Protein AF-W1Y1R0-F1 (afdb_monomer)

Mean predicted aligned error: 4.28 Å

Sequence (70 aa):
SAGDGARIEQFDRKGMVNNKFNYFIMSKLAEAGIPTQMERLLSDTECLVKKLDMVPVECVVRNRAAGSLV

Organism: NCBI:txid408170

pLDDT: mean 93.29, std 6.56, range [68.81, 98.38]

Radius of gyration: 15.05 Å; Cα contacts (8 Å, |Δi|>4): 52; chains: 1; bounding box: 36×23×38 Å

InterPro domains:
  IPR018236 SAICAR synthetase, conserved site [PS01057] (54-68)
  IPR028923 SAICAR synthetase/ADE2, N-terminal [PF01259] (1-69)

Secondary structure (DSSP, 8-state):
-BTTTTB----TTHHHHHHHHHHHHHHHHHHTT---SEEEE-SSS-EEE------S------SS--GGG-

Solvent-accessible surface area (backbone atoms only — not comparable to full-atom values): 4706 Å² total; per-residue (Å²): 104,46,79,96,61,79,38,79,78,88,61,87,64,48,58,34,53,52,39,52,51,50,52,52,54,47,49,54,40,40,75,72,72,42,90,63,54,74,73,46,83,74,52,63,66,42,68,46,60,62,90,73,89,78,72,99,68,87,88,83,88,74,96,64,94,58,70,93,80,102

Foldseek 3Di:
DDDVPPDDDDDPLPLLVCLVVVQVVQVVCVVVVHDDQFDADDDSRDGHGHDDDDDPDDDDDDPDDDDPND

Structure (mmCIF, N/CA/C/O backbone):
data_AF-W1Y1R0-F1
#
_entry.id   AF-W1Y1R0-F1
#
loop_
_atom_site.group_PDB
_atom_site.id
_atom_site.type_symbol
_atom_site.label_atom_id
_atom_site.label_alt_id
_atom_site.label_comp_id
_atom_site.label_asym_id
_atom_site.label_entity_id
_atom_site.label_seq_id
_atom_site.pdbx_PDB_ins_code
_atom_site.Cartn_x
_atom_site.Cartn_y
_atom_site.Cartn_z
_atom_site.occupancy
_atom_site.B_iso_or_equiv
_atom_site.auth_seq_id
_atom_site.auth_comp_id
_atom_site.auth_asym_id
_atom_site.auth_atom_id
_atom_site.pdbx_PDB_model_num
ATOM 1 N N . SER A 1 1 ? 13.414 -2.477 -3.253 1.00 80.81 1 SER A N 1
ATOM 2 C CA . SER A 1 1 ? 14.059 -3.283 -4.291 1.00 80.81 1 SER A CA 1
ATOM 3 C C . SER A 1 1 ? 13.539 -2.851 -5.650 1.00 80.81 1 SER A C 1
ATOM 5 O O . SER A 1 1 ? 12.499 -2.201 -5.698 1.00 80.81 1 SER A O 1
ATOM 7 N N . ALA A 1 2 ? 14.259 -3.163 -6.724 1.00 84.06 2 ALA A N 1
ATOM 8 C CA . ALA A 1 2 ? 13.817 -2.965 -8.106 1.00 84.06 2 ALA A CA 1
ATOM 9 C C . ALA A 1 2 ? 14.412 -4.056 -9.014 1.00 84.06 2 ALA A C 1
ATOM 11 O O . ALA A 1 2 ? 15.452 -4.619 -8.665 1.00 84.06 2 ALA A O 1
ATOM 12 N N . GLY A 1 3 ? 13.751 -4.337 -10.146 1.00 78.88 3 GLY A N 1
ATOM 13 C CA . GLY A 1 3 ? 14.172 -5.339 -11.138 1.00 78.88 3 GLY A CA 1
ATOM 14 C C . GLY A 1 3 ? 14.262 -6.749 -10.556 1.00 78.88 3 GLY A C 1
ATOM 15 O O . GLY A 1 3 ? 15.358 -7.284 -10.456 1.00 78.88 3 GLY A O 1
ATOM 16 N N . ASP A 1 4 ? 13.144 -7.292 -10.069 1.00 80.31 4 ASP A N 1
ATOM 17 C CA . ASP A 1 4 ? 13.071 -8.637 -9.464 1.00 80.31 4 ASP A CA 1
ATOM 18 C C . ASP A 1 4 ? 14.064 -8.869 -8.314 1.00 80.31 4 ASP A C 1
ATOM 20 O O . ASP A 1 4 ? 14.576 -9.961 -8.091 1.00 80.31 4 ASP A O 1
ATOM 24 N N . GLY A 1 5 ? 14.350 -7.808 -7.556 1.00 79.50 5 GLY A N 1
ATOM 25 C CA . GLY A 1 5 ? 15.260 -7.867 -6.413 1.00 79.50 5 GLY A CA 1
ATOM 26 C C . GLY A 1 5 ? 16.732 -7.633 -6.749 1.00 79.50 5 GLY A C 1
ATOM 27 O O . GLY A 1 5 ? 17.531 -7.546 -5.821 1.00 79.50 5 GLY A O 1
ATOM 28 N N . ALA A 1 6 ? 17.093 -7.431 -8.021 1.00 79.06 6 ALA A N 1
ATOM 29 C CA . ALA A 1 6 ? 18.475 -7.186 -8.443 1.00 79.06 6 ALA A CA 1
ATOM 30 C C . ALA A 1 6 ? 19.103 -5.922 -7.825 1.00 79.06 6 ALA A C 1
ATOM 32 O O . ALA A 1 6 ? 20.325 -5.806 -7.750 1.00 79.06 6 ALA A O 1
ATOM 33 N N . ARG A 1 7 ? 18.285 -4.961 -7.375 1.00 82.38 7 ARG A N 1
ATOM 34 C CA . ARG A 1 7 ? 18.746 -3.768 -6.648 1.00 82.38 7 ARG A CA 1
ATOM 35 C C 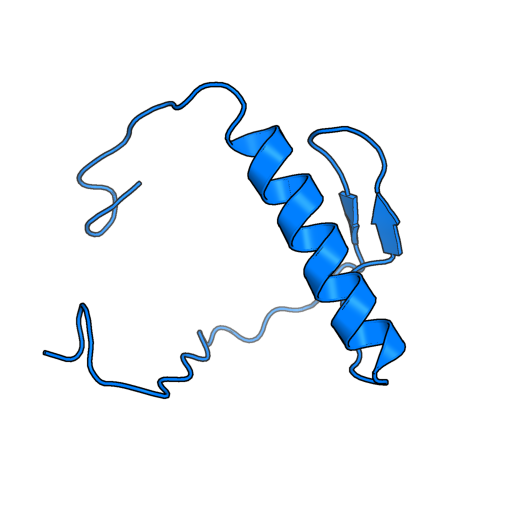. ARG A 1 7 ? 18.053 -3.654 -5.301 1.00 82.38 7 ARG A C 1
ATOM 37 O O . ARG A 1 7 ? 16.821 -3.623 -5.248 1.00 82.38 7 ARG A O 1
ATOM 44 N N . ILE A 1 8 ? 18.828 -3.528 -4.225 1.00 82.06 8 ILE A N 1
ATOM 45 C CA . ILE A 1 8 ? 18.347 -3.291 -2.859 1.00 82.06 8 ILE A CA 1
ATOM 46 C C . ILE A 1 8 ? 19.124 -2.110 -2.284 1.00 82.06 8 ILE A C 1
ATOM 48 O O . ILE A 1 8 ? 20.332 -2.183 -2.108 1.00 82.06 8 ILE A O 1
ATOM 52 N N . GLU A 1 9 ? 18.410 -1.032 -1.976 1.00 85.62 9 GLU A N 1
ATOM 53 C CA . GLU A 1 9 ? 18.955 0.162 -1.334 1.00 85.62 9 GLU A CA 1
ATOM 54 C C . GLU A 1 9 ? 18.084 0.523 -0.131 1.00 85.62 9 GLU A C 1
ATOM 56 O O . GLU A 1 9 ? 16.850 0.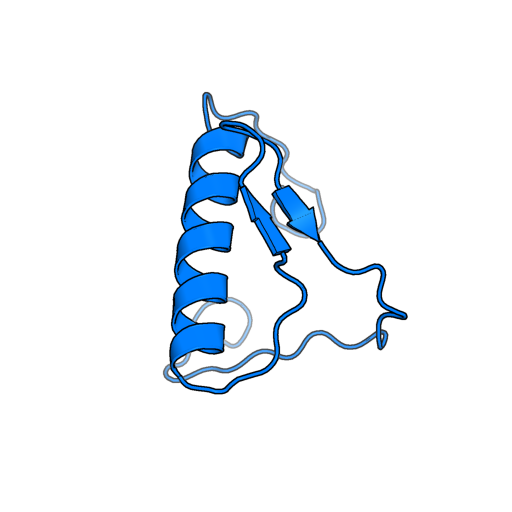380 -0.167 1.00 85.62 9 GLU A O 1
ATOM 61 N N . GLN A 1 10 ? 18.737 0.977 0.938 1.00 80.56 10 GLN A N 1
ATOM 62 C CA . GLN A 1 10 ? 18.080 1.517 2.118 1.00 80.56 10 GLN A CA 1
ATOM 63 C C . GLN A 1 10 ? 18.020 3.035 1.995 1.00 80.56 10 GLN A C 1
ATOM 65 O O . GLN A 1 10 ? 19.029 3.695 1.778 1.00 80.56 10 GLN A O 1
ATOM 70 N N . PHE A 1 11 ? 16.812 3.570 2.131 1.00 85.56 11 PHE A N 1
ATOM 71 C CA . PHE A 1 11 ? 16.571 5.003 2.158 1.00 85.56 11 PHE A CA 1
ATOM 72 C C . PHE A 1 11 ? 16.058 5.375 3.539 1.00 85.56 11 PHE A C 1
ATOM 74 O O . PHE A 1 11 ? 15.106 4.755 4.035 1.00 85.56 11 PHE A O 1
ATOM 81 N N . ASP A 1 12 ? 16.648 6.410 4.127 1.00 87.69 12 ASP A N 1
ATOM 82 C CA . ASP A 1 12 ? 16.207 6.925 5.414 1.00 87.69 12 ASP A CA 1
ATOM 83 C C . ASP A 1 12 ? 14.733 7.325 5.364 1.00 87.69 12 ASP A C 1
ATOM 85 O O . ASP A 1 12 ? 14.239 7.894 4.389 1.00 87.69 12 ASP A O 1
ATOM 89 N N . ARG A 1 13 ? 14.007 7.007 6.443 1.00 90.12 13 ARG A N 1
ATOM 90 C CA . ARG A 1 13 ? 12.589 7.362 6.646 1.00 90.12 13 ARG A CA 1
ATOM 91 C C . ARG A 1 13 ? 11.609 6.792 5.611 1.00 90.12 13 ARG A C 1
ATOM 93 O O . ARG A 1 13 ? 10.416 7.078 5.703 1.00 90.12 13 ARG A O 1
ATOM 100 N N . LYS A 1 14 ? 12.045 5.932 4.684 1.00 91.81 14 LYS A N 1
ATOM 101 C CA . LYS A 1 14 ? 11.168 5.299 3.683 1.00 91.81 14 LYS A CA 1
ATOM 102 C C . LYS A 1 14 ? 9.970 4.585 4.311 1.00 91.81 14 LYS A C 1
ATOM 104 O O . LYS A 1 14 ? 8.854 4.724 3.820 1.00 91.81 14 LYS A O 1
ATOM 109 N N . GLY A 1 15 ? 10.190 3.852 5.406 1.00 91.69 15 GLY A N 1
ATOM 110 C CA . GLY A 1 15 ? 9.118 3.169 6.138 1.00 91.69 15 GLY A CA 1
ATOM 111 C C . GLY A 1 15 ? 8.065 4.145 6.666 1.00 91.69 15 GLY A C 1
ATOM 112 O O . GLY A 1 15 ? 6.876 3.931 6.452 1.00 91.69 15 GLY A O 1
ATOM 113 N N . MET A 1 16 ? 8.507 5.260 7.259 1.00 95.56 16 MET A N 1
ATOM 114 C CA . MET A 1 16 ? 7.619 6.301 7.784 1.00 95.56 16 MET A CA 1
ATOM 115 C C . MET A 1 16 ? 6.754 6.917 6.681 1.00 95.56 16 MET A C 1
ATOM 117 O O . MET A 1 16 ? 5.539 7.040 6.827 1.00 95.56 16 MET A O 1
ATOM 121 N N . VAL A 1 17 ? 7.388 7.314 5.575 1.00 95.69 17 VAL A N 1
ATOM 122 C CA . VAL A 1 17 ? 6.696 7.959 4.453 1.00 95.69 17 VAL A CA 1
ATOM 123 C C . VAL A 1 17 ? 5.677 7.005 3.836 1.00 95.69 17 VAL A C 1
ATOM 125 O O . VAL A 1 17 ? 4.519 7.381 3.664 1.00 95.69 17 VAL A O 1
ATOM 128 N N . ASN A 1 18 ? 6.075 5.759 3.572 1.00 96.25 18 ASN A N 1
ATOM 129 C CA . ASN A 1 18 ? 5.189 4.754 2.990 1.00 96.25 18 ASN A CA 1
ATOM 130 C C . ASN A 1 18 ? 3.994 4.449 3.894 1.00 96.25 18 ASN A C 1
ATOM 13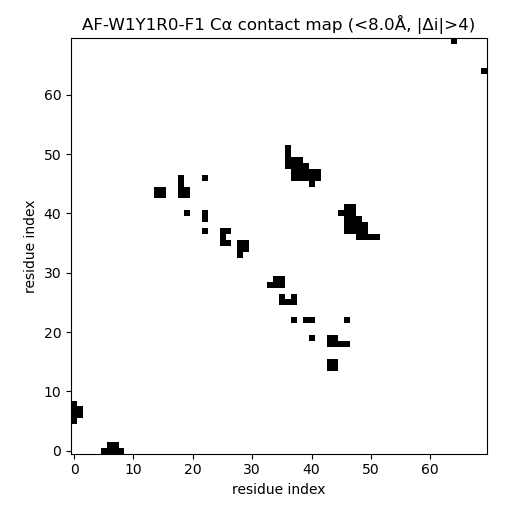2 O O . ASN A 1 18 ? 2.872 4.370 3.402 1.00 96.25 18 ASN A O 1
ATOM 136 N N . ASN A 1 19 ? 4.223 4.308 5.200 1.00 96.81 19 ASN A N 1
ATOM 137 C CA . ASN A 1 19 ? 3.171 3.996 6.159 1.00 96.81 19 ASN A CA 1
ATOM 138 C C . ASN A 1 19 ? 2.128 5.123 6.237 1.00 96.81 19 ASN A C 1
ATOM 140 O O . ASN A 1 19 ? 0.936 4.882 6.047 1.00 96.81 19 ASN A O 1
ATOM 144 N N . LYS A 1 20 ? 2.575 6.376 6.406 1.00 96.56 20 LYS A N 1
ATOM 145 C CA . LYS A 1 20 ? 1.680 7.546 6.453 1.00 96.56 20 LYS A CA 1
ATOM 146 C C . LYS A 1 20 ? 0.921 7.751 5.144 1.00 96.56 20 LYS A C 1
ATOM 148 O O . LYS A 1 20 ? -0.279 8.019 5.165 1.00 96.56 20 LYS A O 1
ATOM 153 N N . PHE A 1 21 ? 1.602 7.607 4.008 1.00 97.31 21 PHE A N 1
ATOM 154 C CA . PHE A 1 21 ? 0.974 7.766 2.699 1.00 97.31 21 PHE A CA 1
ATOM 155 C C . PHE A 1 21 ? -0.056 6.663 2.426 1.00 97.31 21 PHE A C 1
ATOM 157 O O . PHE A 1 21 ? -1.165 6.954 1.983 1.00 97.31 21 PHE A O 1
ATOM 164 N N . ASN A 1 22 ? 0.270 5.406 2.748 1.00 97.38 22 ASN A N 1
ATOM 165 C CA . ASN A 1 22 ? -0.658 4.287 2.612 1.00 97.38 22 ASN A CA 1
ATOM 166 C C . ASN A 1 22 ? -1.908 4.485 3.479 1.00 97.38 22 ASN A C 1
ATOM 168 O O . ASN A 1 22 ? -3.019 4.377 2.963 1.00 97.38 22 ASN A O 1
ATOM 172 N N . TYR A 1 23 ? -1.735 4.860 4.752 1.00 98.00 23 TYR A N 1
ATOM 173 C CA . TYR A 1 23 ? -2.851 5.159 5.650 1.00 98.00 23 TYR A CA 1
ATOM 174 C C . TYR 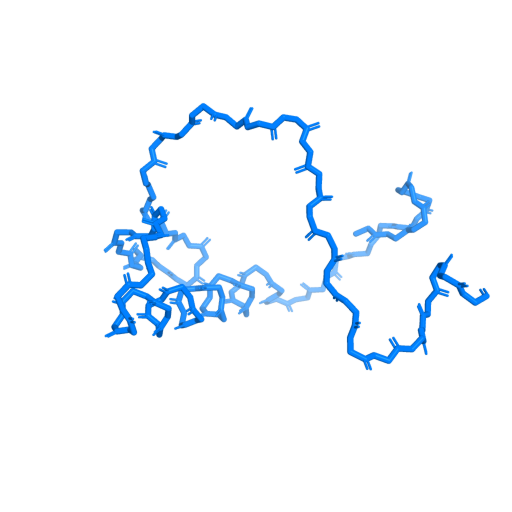A 1 23 ? -3.755 6.267 5.097 1.00 98.00 23 TYR A C 1
ATOM 176 O O . TYR A 1 23 ? -4.976 6.110 5.066 1.00 98.00 23 TYR A O 1
ATOM 184 N N . PHE A 1 24 ? -3.166 7.362 4.605 1.00 97.94 24 PHE A N 1
ATOM 185 C CA . PHE A 1 24 ? -3.908 8.491 4.043 1.00 97.94 24 PHE A CA 1
ATOM 186 C C . PHE A 1 24 ? -4.776 8.081 2.844 1.00 97.94 24 PHE A C 1
ATOM 188 O O . PHE A 1 24 ? -5.974 8.361 2.831 1.00 97.94 24 PHE A O 1
ATOM 195 N N . ILE A 1 25 ? -4.200 7.383 1.859 1.00 98.06 25 ILE A N 1
ATOM 196 C CA . ILE A 1 25 ? -4.935 6.958 0.658 1.00 98.06 25 ILE A CA 1
ATOM 197 C C . ILE A 1 25 ? -6.041 5.959 1.010 1.00 98.06 25 ILE A C 1
ATOM 199 O O . ILE A 1 25 ? -7.176 6.127 0.567 1.00 98.06 25 ILE A O 1
ATOM 203 N N . MET A 1 26 ? -5.746 4.951 1.836 1.00 98.12 26 MET A N 1
ATOM 204 C CA . MET A 1 26 ? -6.740 3.945 2.232 1.00 98.12 26 MET A CA 1
ATOM 205 C C . MET A 1 26 ? -7.899 4.563 3.022 1.00 98.12 26 MET A C 1
ATOM 207 O O . MET A 1 26 ? -9.049 4.177 2.818 1.00 98.12 26 MET A O 1
ATOM 211 N N . SER A 1 27 ? -7.614 5.563 3.862 1.00 97.56 27 SER A N 1
ATOM 212 C CA . SER A 1 27 ? -8.644 6.323 4.581 1.00 97.56 27 SER A CA 1
ATOM 213 C C . SER A 1 27 ? -9.540 7.102 3.619 1.00 97.56 27 SER A C 1
ATOM 215 O O . SER A 1 27 ? -10.759 7.058 3.745 1.00 97.56 27 SER A O 1
ATOM 217 N N . LYS A 1 28 ? -8.963 7.751 2.598 1.00 98.25 28 LYS A N 1
ATOM 218 C CA . LYS A 1 28 ? -9.734 8.479 1.577 1.00 98.25 28 LYS A CA 1
ATOM 219 C C . LYS A 1 28 ? -10.635 7.568 0.745 1.00 98.25 28 LYS A C 1
ATOM 221 O O . LYS A 1 28 ? -11.753 7.953 0.419 1.00 98.25 28 LYS A O 1
ATOM 226 N N . LEU A 1 29 ? -10.174 6.360 0.425 1.00 98.31 29 LEU A N 1
ATOM 227 C CA . LEU A 1 29 ? -10.997 5.358 -0.257 1.00 98.31 29 LEU A CA 1
ATOM 228 C C . LEU A 1 29 ? -12.159 4.890 0.631 1.00 98.31 29 LEU A C 1
ATOM 230 O O . LEU A 1 29 ? -13.291 4.820 0.156 1.00 98.31 29 LEU A O 1
ATOM 234 N N . ALA A 1 30 ? -11.900 4.649 1.919 1.00 97.56 30 ALA A N 1
ATOM 235 C CA . ALA A 1 30 ? -12.938 4.285 2.882 1.00 97.56 30 ALA A CA 1
ATOM 236 C C . ALA A 1 30 ? -13.989 5.396 3.058 1.00 97.56 30 ALA A C 1
ATOM 238 O O . ALA A 1 30 ? -15.184 5.109 3.038 1.00 97.56 30 ALA A O 1
ATOM 239 N N . GLU A 1 31 ? -13.565 6.664 3.144 1.00 97.81 31 GLU A N 1
ATOM 240 C CA . GLU A 1 31 ? -14.460 7.836 3.156 1.00 97.81 31 GLU A CA 1
ATOM 241 C C . GLU A 1 31 ? -15.342 7.911 1.896 1.00 97.81 31 GLU A C 1
ATOM 243 O O . GLU A 1 31 ? -16.495 8.326 1.972 1.00 97.81 31 GLU A O 1
ATOM 248 N N . ALA A 1 32 ? -14.827 7.470 0.743 1.00 98.38 32 ALA A N 1
ATOM 249 C CA . ALA A 1 32 ? -15.571 7.382 -0.514 1.00 98.38 32 ALA A CA 1
ATOM 250 C C . ALA A 1 32 ? -16.465 6.124 -0.627 1.00 98.38 32 ALA A C 1
ATOM 252 O O . ALA A 1 32 ? -17.053 5.884 -1.681 1.00 98.38 32 ALA A O 1
ATOM 253 N N . GLY A 1 33 ? -16.571 5.313 0.432 1.00 98.06 33 GLY A N 1
ATOM 254 C CA . GLY A 1 33 ? -17.401 4.105 0.476 1.00 98.06 33 GLY A CA 1
ATOM 255 C C . GLY A 1 33 ? -16.746 2.848 -0.104 1.00 98.06 33 GLY A C 1
ATOM 256 O O . GLY A 1 33 ? -17.421 1.832 -0.263 1.00 98.06 33 GLY A O 1
ATOM 257 N N . ILE A 1 34 ? -15.447 2.884 -0.416 1.00 98.00 34 ILE A N 1
ATOM 258 C CA . ILE A 1 34 ? -14.704 1.723 -0.919 1.00 98.00 34 ILE A CA 1
ATOM 259 C C . ILE A 1 34 ? -14.157 0.933 0.278 1.00 98.00 34 ILE A C 1
ATOM 261 O O . ILE A 1 34 ? -13.380 1.481 1.062 1.00 98.00 34 ILE A O 1
ATOM 265 N N . PRO A 1 35 ? -14.503 -0.357 0.435 1.00 97.44 35 PRO A N 1
ATOM 266 C CA . PRO A 1 35 ? -13.975 -1.169 1.523 1.00 97.44 35 PRO A CA 1
ATOM 267 C C . PRO A 1 35 ? -12.451 -1.299 1.444 1.00 97.44 35 PRO A C 1
ATOM 269 O O . PRO A 1 35 ? -11.904 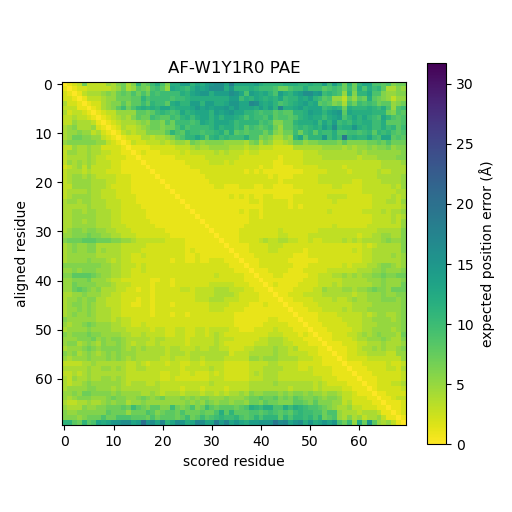-1.688 0.413 1.00 97.44 35 PRO A O 1
ATOM 272 N N . THR A 1 36 ? -11.768 -1.024 2.553 1.00 97.88 36 THR A N 1
ATOM 273 C CA . THR A 1 36 ? -10.325 -1.242 2.694 1.00 97.88 36 THR A CA 1
ATOM 274 C C . THR A 1 36 ? -10.019 -2.068 3.944 1.00 97.88 36 THR A C 1
ATOM 276 O O . THR A 1 36 ? -10.853 -2.250 4.839 1.00 97.88 36 THR A O 1
ATOM 279 N N . GLN A 1 37 ? -8.800 -2.597 4.000 1.00 97.56 37 GLN A N 1
ATOM 280 C CA . GLN A 1 37 ? -8.257 -3.337 5.137 1.00 97.56 37 GLN A CA 1
ATOM 281 C C . GLN A 1 37 ? -7.806 -2.439 6.294 1.00 97.56 37 GLN A C 1
ATOM 283 O O . GLN A 1 37 ? -7.410 -2.963 7.330 1.00 97.56 37 GLN A O 1
ATOM 288 N N . MET A 1 38 ? -7.780 -1.118 6.112 1.00 97.62 38 MET A N 1
ATOM 289 C CA . MET A 1 38 ? -7.155 -0.198 7.058 1.00 97.62 38 MET A CA 1
ATOM 290 C C . MET A 1 38 ? -8.052 0.053 8.276 1.00 97.62 38 MET A C 1
ATOM 292 O O . MET A 1 38 ? -9.217 0.394 8.106 1.00 97.62 38 MET A O 1
ATOM 296 N N . GLU A 1 39 ? -7.500 -0.087 9.487 1.00 96.31 39 GLU A N 1
ATOM 297 C CA . GLU A 1 39 ? -8.224 0.161 10.748 1.00 96.31 39 GLU A CA 1
ATOM 298 C C . GLU A 1 39 ? -7.709 1.416 11.463 1.00 96.31 39 GLU A C 1
ATOM 300 O O . GLU A 1 39 ? -8.482 2.312 11.796 1.00 96.31 39 GLU A O 1
ATOM 305 N N . ARG A 1 40 ? -6.395 1.501 11.729 1.00 96.75 40 ARG A N 1
ATOM 306 C CA . ARG A 1 40 ? -5.813 2.606 12.513 1.00 96.75 40 ARG A CA 1
ATOM 307 C C . ARG A 1 40 ? -4.314 2.777 12.278 1.00 96.75 40 ARG A C 1
ATOM 309 O O . ARG A 1 40 ? -3.584 1.793 12.216 1.00 96.75 40 ARG A O 1
ATOM 316 N N . LEU A 1 41 ? -3.835 4.019 12.266 1.00 97.44 41 LEU A N 1
ATOM 317 C CA . LEU A 1 41 ? -2.407 4.346 12.320 1.00 97.44 41 LEU A CA 1
ATOM 318 C C . LEU A 1 41 ? -1.894 4.214 13.763 1.00 97.44 41 LEU A C 1
ATOM 320 O O . LEU A 1 41 ? -2.433 4.859 14.662 1.00 97.44 41 LEU A O 1
ATOM 324 N N . LEU A 1 42 ? -0.883 3.374 14.001 1.00 97.44 42 LEU A N 1
ATOM 325 C CA . LEU A 1 42 ? -0.357 3.118 15.351 1.00 97.44 42 LEU A CA 1
ATOM 326 C C . LEU A 1 42 ? 0.880 3.958 15.659 1.00 97.44 42 LEU A C 1
ATOM 328 O O . LEU A 1 42 ? 1.020 4.479 16.762 1.00 97.44 42 LEU A O 1
ATOM 332 N N . SER A 1 43 ? 1.772 4.084 14.682 1.00 96.69 43 SER A N 1
ATOM 333 C CA . SER A 1 43 ? 3.028 4.811 14.817 1.00 96.69 43 SER A CA 1
ATOM 334 C C . SER A 1 43 ? 3.462 5.363 13.463 1.00 96.69 43 SER A C 1
ATOM 336 O O . SER A 1 43 ? 2.779 5.205 12.448 1.00 96.69 43 SER A O 1
ATOM 338 N N . ASP A 1 44 ? 4.627 6.002 13.428 1.00 95.56 44 ASP A N 1
ATOM 339 C CA . ASP A 1 44 ? 5.210 6.482 12.182 1.00 95.56 44 ASP A CA 1
ATOM 340 C C . ASP A 1 44 ? 5.418 5.354 11.167 1.00 95.56 44 ASP A C 1
ATOM 342 O O . ASP A 1 44 ? 5.284 5.600 9.973 1.00 95.56 44 ASP A O 1
ATOM 346 N N . THR A 1 45 ? 5.658 4.120 11.615 1.00 96.12 45 THR A N 1
A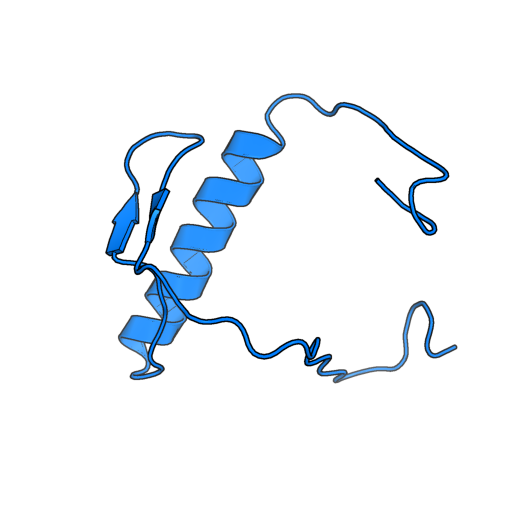TOM 347 C CA . THR A 1 45 ? 6.001 2.976 10.755 1.00 96.12 45 THR A CA 1
ATOM 348 C C . THR A 1 45 ? 5.030 1.800 10.834 1.00 96.12 45 THR A C 1
ATOM 350 O O . THR A 1 45 ? 5.245 0.817 10.131 1.00 96.12 45 THR A O 1
ATOM 353 N N . GLU A 1 46 ? 3.973 1.874 11.647 1.00 97.31 46 GLU A N 1
ATOM 354 C CA . GLU A 1 46 ? 3.031 0.767 11.848 1.00 97.31 46 GLU A CA 1
ATOM 355 C C . GLU A 1 46 ? 1.570 1.198 11.656 1.00 97.31 46 GLU A C 1
ATOM 357 O O . GLU A 1 46 ? 1.149 2.273 12.099 1.00 97.31 46 GLU A O 1
ATOM 362 N N . CYS A 1 47 ? 0.779 0.312 11.047 1.00 97.56 47 CYS A N 1
ATOM 363 C CA . CYS A 1 47 ? -0.674 0.414 10.926 1.00 97.56 47 CYS A CA 1
ATOM 364 C C . CYS A 1 47 ? -1.339 -0.888 11.378 1.00 97.56 47 CYS A C 1
ATOM 366 O O . CYS A 1 47 ? -0.833 -1.981 11.124 1.00 97.56 47 CYS A O 1
ATOM 368 N N . LEU A 1 48 ? -2.511 -0.762 11.995 1.00 97.88 48 LEU A N 1
ATOM 369 C CA . LEU A 1 48 ? -3.427 -1.864 12.245 1.00 97.88 48 LEU A CA 1
ATOM 370 C C . LEU A 1 48 ? -4.287 -2.094 11.000 1.00 97.88 48 LEU A C 1
ATOM 372 O O . LEU A 1 48 ? -4.910 -1.158 10.489 1.00 97.88 48 LEU A O 1
ATOM 376 N N . VAL A 1 49 ? -4.331 -3.342 10.541 1.00 97.81 49 VAL A N 1
ATOM 377 C CA . VAL A 1 49 ? -5.110 -3.765 9.376 1.00 97.81 49 VAL A CA 1
ATOM 378 C C . VAL A 1 49 ? -5.888 -5.041 9.674 1.00 97.81 49 VAL A C 1
ATOM 380 O O . VAL A 1 49 ? -5.498 -5.843 10.526 1.00 97.81 49 VAL A O 1
ATOM 383 N N . LYS A 1 50 ? -6.971 -5.255 8.932 1.00 97.62 50 LYS A N 1
ATOM 384 C CA . LYS A 1 50 ? -7.704 -6.521 8.914 1.00 97.62 50 LYS A CA 1
ATOM 385 C C . LYS A 1 50 ? -6.818 -7.616 8.329 1.00 97.62 50 LYS A C 1
ATOM 387 O O . LYS A 1 50 ? -6.162 -7.417 7.306 1.00 97.62 50 LYS A O 1
ATOM 392 N N . LYS A 1 51 ? -6.841 -8.797 8.947 1.00 97.62 51 LYS A N 1
ATOM 393 C CA . LYS A 1 51 ? -6.257 -10.000 8.350 1.00 97.62 51 LYS A CA 1
ATOM 394 C C . LYS A 1 51 ? -7.149 -10.439 7.187 1.00 97.62 51 LYS A C 1
ATOM 396 O O . LYS A 1 51 ? -8.328 -10.700 7.403 1.00 97.62 51 LYS A O 1
ATOM 401 N N . LEU A 1 52 ? -6.587 -10.500 5.983 1.00 96.12 52 LEU A N 1
ATOM 402 C CA . LEU A 1 52 ? -7.295 -10.891 4.764 1.00 96.12 52 LEU A CA 1
ATOM 403 C C . LEU A 1 52 ? -6.689 -12.159 4.164 1.00 96.12 52 LEU A C 1
ATOM 405 O O . LEU A 1 52 ? -5.473 -12.355 4.224 1.00 96.12 52 LEU A O 1
ATOM 409 N N . ASP A 1 53 ? -7.535 -12.962 3.526 1.00 97.25 53 ASP A N 1
ATOM 410 C CA . ASP A 1 53 ? -7.100 -14.034 2.635 1.00 97.25 53 ASP A CA 1
ATOM 411 C C . ASP A 1 53 ? -6.846 -13.435 1.246 1.00 97.25 53 ASP A C 1
ATOM 413 O O . ASP A 1 53 ? -7.768 -13.019 0.542 1.00 97.25 53 ASP A O 1
ATOM 417 N N . MET A 1 54 ? -5.570 -13.312 0.878 1.00 96.69 54 MET A N 1
ATOM 418 C CA . MET A 1 54 ? -5.164 -12.621 -0.345 1.00 96.69 54 MET A CA 1
ATOM 419 C C . MET A 1 54 ? -5.468 -13.460 -1.588 1.00 96.69 54 MET A C 1
ATOM 421 O O . MET A 1 54 ? -5.020 -14.599 -1.708 1.00 96.69 54 MET A O 1
ATOM 425 N N . VAL A 1 55 ? -6.152 -12.860 -2.563 1.00 95.94 55 VAL A N 1
ATOM 426 C CA . VAL A 1 55 ? -6.214 -13.407 -3.924 1.00 95.94 55 VAL A CA 1
ATOM 427 C C . VAL A 1 55 ? -4.824 -13.249 -4.558 1.00 95.94 55 VAL A C 1
ATOM 429 O O . VAL A 1 55 ? -4.283 -12.142 -4.514 1.00 95.94 55 VAL A O 1
ATOM 432 N N . PRO A 1 56 ? -4.221 -14.301 -5.148 1.00 96.44 56 PRO A N 1
ATOM 433 C CA . PRO A 1 56 ? -2.856 -14.258 -5.679 1.00 96.44 56 PRO A CA 1
ATOM 434 C C . PRO A 1 56 ? -2.798 -13.567 -7.053 1.00 96.44 56 PRO A C 1
ATOM 436 O O . PRO A 1 56 ? -2.348 -14.144 -8.039 1.00 96.44 56 PRO A O 1
ATOM 439 N N . VAL A 1 57 ? -3.307 -12.338 -7.135 1.00 96.12 57 VAL A N 1
ATOM 440 C CA . VAL A 1 57 ? -3.384 -11.535 -8.359 1.00 96.12 57 VAL A CA 1
ATOM 441 C C . VAL A 1 57 ? -2.990 -10.097 -8.039 1.00 96.12 57 VAL A C 1
ATOM 443 O O . VAL A 1 57 ? -3.527 -9.487 -7.116 1.00 96.12 57 VAL A O 1
ATOM 446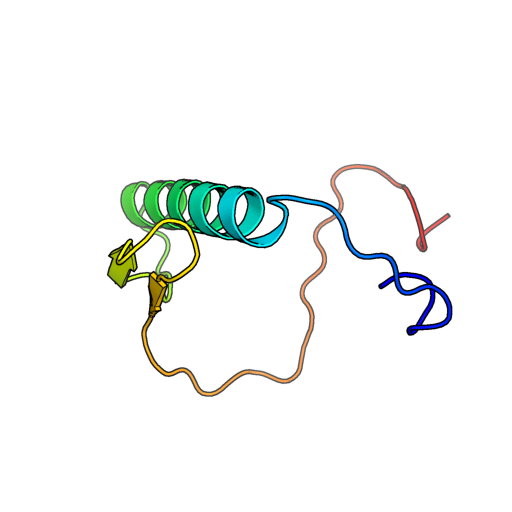 N N . GLU A 1 58 ? -2.087 -9.534 -8.839 1.00 95.44 58 GLU A N 1
ATOM 447 C CA . GLU A 1 58 ? -1.770 -8.108 -8.810 1.00 95.44 58 GLU A CA 1
ATOM 448 C C . GLU A 1 58 ? -2.635 -7.367 -9.839 1.00 95.44 58 GLU A C 1
ATOM 450 O O . GLU A 1 58 ? -2.549 -7.612 -11.042 1.00 95.44 58 GLU A O 1
ATOM 455 N N . CYS A 1 59 ? -3.494 -6.459 -9.369 1.00 95.12 59 CYS A N 1
ATOM 456 C CA . CYS A 1 59 ? -4.342 -5.649 -10.239 1.00 95.12 59 CYS A CA 1
ATOM 457 C C . CYS A 1 59 ? -3.637 -4.332 -10.592 1.00 95.12 59 CYS A C 1
ATOM 459 O O . CYS A 1 59 ? -3.486 -3.453 -9.742 1.00 95.12 59 CYS A O 1
ATOM 461 N N . VAL A 1 60 ? -3.223 -4.184 -11.854 1.00 95.00 60 VAL A N 1
ATOM 462 C CA . VAL A 1 60 ? -2.519 -2.993 -12.352 1.00 95.00 60 VAL A CA 1
ATOM 463 C C . VAL A 1 60 ? -3.448 -2.165 -13.236 1.00 95.00 60 VAL A C 1
ATOM 465 O O . VAL A 1 60 ? -3.845 -2.600 -14.315 1.00 95.00 60 VAL A O 1
ATOM 468 N N . VAL A 1 61 ? -3.750 -0.936 -12.810 1.00 95.06 61 VAL A N 1
ATOM 469 C CA . VAL A 1 61 ? -4.548 0.027 -13.586 1.00 95.06 61 VAL A CA 1
ATOM 470 C C . VAL A 1 61 ? -3.624 1.044 -14.249 1.00 95.06 61 VAL A C 1
ATOM 472 O O . VAL A 1 61 ? -2.744 1.613 -13.603 1.00 95.06 61 VAL A O 1
ATOM 475 N N . ARG A 1 62 ? -3.818 1.296 -15.547 1.00 95.62 62 ARG A N 1
ATOM 476 C CA . ARG A 1 62 ? -2.978 2.209 -16.333 1.00 95.62 62 ARG A CA 1
ATOM 477 C C . ARG A 1 62 ? -3.839 3.242 -17.051 1.00 95.62 62 ARG A C 1
ATOM 479 O O . ARG A 1 62 ? -4.555 2.908 -17.985 1.00 95.62 62 ARG A O 1
ATOM 486 N N . ASN A 1 63 ? -3.708 4.508 -16.655 1.00 96.00 63 ASN A N 1
ATOM 487 C CA . ASN A 1 63 ? -4.328 5.631 -17.373 1.00 96.00 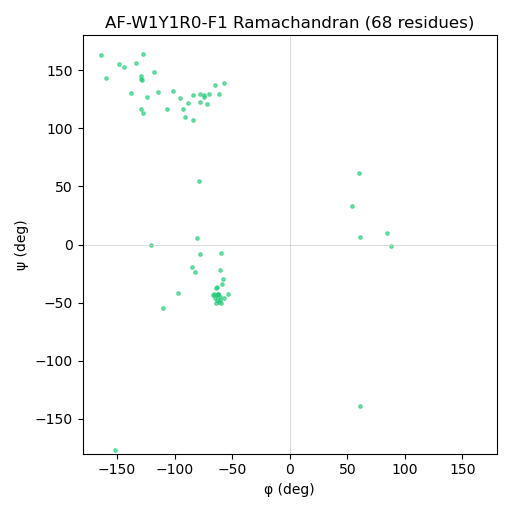63 ASN A CA 1
ATOM 488 C C . ASN A 1 63 ? -3.489 6.089 -18.579 1.00 96.00 63 ASN A C 1
ATOM 490 O O . ASN A 1 63 ? -4.004 6.723 -19.495 1.00 96.00 63 ASN A O 1
ATOM 494 N N . ARG A 1 64 ? -2.177 5.813 -18.559 1.00 95.38 64 ARG A N 1
ATOM 495 C CA . ARG A 1 64 ? -1.211 6.113 -19.626 1.00 95.38 64 ARG A CA 1
ATOM 496 C C . ARG A 1 64 ? -0.170 4.993 -19.705 1.00 95.38 64 ARG A C 1
ATOM 498 O O . ARG A 1 64 ? 0.100 4.337 -18.697 1.00 95.38 64 ARG A O 1
ATOM 505 N N . ALA A 1 65 ? 0.417 4.784 -20.883 1.00 94.44 65 ALA A N 1
ATOM 506 C CA . ALA A 1 65 ? 1.476 3.795 -21.082 1.00 94.44 65 ALA A CA 1
ATOM 507 C C . ALA A 1 65 ? 2.805 4.280 -20.474 1.00 94.44 65 ALA A C 1
ATOM 509 O O . ALA A 1 65 ? 3.237 5.400 -20.742 1.00 94.44 65 ALA A O 1
ATOM 510 N N . ALA A 1 66 ? 3.420 3.450 -19.627 1.00 94.38 66 ALA A N 1
ATOM 511 C CA . ALA A 1 66 ? 4.703 3.709 -18.970 1.00 94.38 66 ALA A CA 1
ATOM 512 C C . ALA A 1 66 ? 5.302 2.413 -18.387 1.00 94.38 66 AL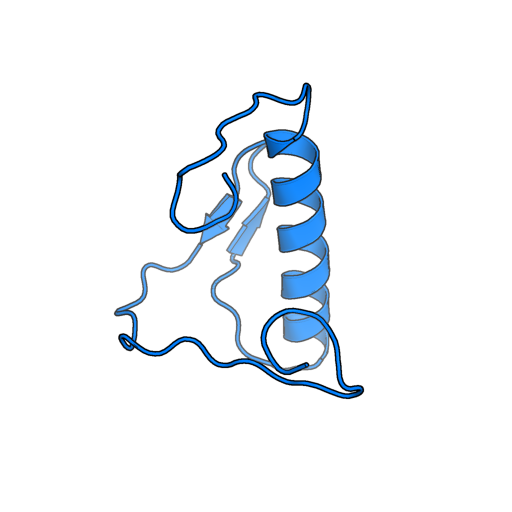A A C 1
ATOM 514 O O . ALA A 1 66 ? 4.581 1.432 -18.160 1.00 94.38 66 ALA A O 1
ATOM 515 N N . GLY A 1 67 ? 6.603 2.433 -18.079 1.00 90.69 67 GLY A N 1
ATOM 516 C CA . GLY A 1 67 ? 7.304 1.323 -17.422 1.00 90.69 67 GLY A CA 1
ATOM 517 C C . GLY A 1 67 ? 7.260 0.037 -18.247 1.00 90.69 67 GLY A C 1
ATOM 518 O O . GLY A 1 67 ? 7.344 0.096 -19.462 1.00 90.69 67 GLY A O 1
ATOM 519 N N . SER A 1 68 ? 7.054 -1.109 -17.592 1.00 85.75 68 SER A N 1
ATOM 520 C CA . SER A 1 68 ? 7.081 -2.454 -18.202 1.00 85.75 68 SER A CA 1
ATOM 521 C C . SER A 1 68 ? 6.072 -2.731 -19.327 1.00 85.75 68 SER A C 1
ATOM 523 O O . SER A 1 68 ? 6.101 -3.814 -19.899 1.00 85.75 68 SER A O 1
ATOM 525 N N . LEU A 1 69 ? 5.140 -1.815 -19.603 1.00 85.44 69 LEU A N 1
ATOM 526 C CA . LEU A 1 69 ? 4.207 -1.954 -20.730 1.00 85.44 69 LEU A CA 1
ATOM 527 C C . LEU A 1 69 ? 4.797 -1.439 -22.047 1.00 85.44 69 LEU A C 1
ATOM 529 O O . LEU A 1 69 ? 4.255 -1.756 -23.102 1.00 85.44 69 LEU A O 1
ATOM 533 N N . VAL A 1 70 ? 5.837 -0.607 -21.972 1.00 68.81 70 VAL A N 1
ATOM 534 C CA . VAL A 1 70 ? 6.467 0.048 -23.124 1.00 68.81 70 VAL A CA 1
ATOM 535 C C . VAL A 1 70 ? 7.802 -0.611 -23.427 1.00 68.81 70 VAL A C 1
ATOM 537 O O . VAL A 1 70 ? 8.490 -0.996 -22.455 1.00 68.81 70 VAL A O 1
#

Nearest PDB structures (foldseek):
  5c9c-assembly3_A  TM=5.005E-01  e=5.034E+00  Homo sapiens